Protein AF-A0A914S2W1-F1 (afdb_monomer_lite)

Organism: Parascaris equorum (NCBI:txid6256)

InterPro domains:
  IPR003653 Ulp1 protease family, C-terminal catalytic domain [PF02902] (3-74)
  IPR003653 Ulp1 protease family, C-terminal catalytic domain [PS50600] (1-53)
  IPR038765 Papain-like cysteine peptidase superfamily [SSF54001] (3-74)

Structure (mmCIF, N/CA/C/O backbone):
data_AF-A0A914S2W1-F1
#
_entry.id   AF-A0A914S2W1-F1
#
loop_
_atom_site.group_PDB
_atom_site.id
_atom_site.type_symbol
_atom_site.label_atom_id
_atom_site.label_alt_id
_atom_site.label_comp_id
_atom_site.label_asym_id
_atom_site.label_entity_id
_atom_site.label_seq_id
_atom_site.pdbx_PDB_ins_code
_atom_site.Cartn_x
_atom_site.Cartn_y
_atom_site.Cartn_z
_atom_site.occupancy
_atom_site.B_iso_or_equiv
_atom_site.auth_seq_id
_atom_site.auth_comp_id
_atom_site.auth_asym_id
_atom_site.auth_atom_id
_atom_site.pdbx_PDB_model_num
ATOM 1 N N . MET A 1 1 ? 3.667 -5.118 13.638 1.00 59.12 1 MET A N 1
ATOM 2 C CA . MET A 1 1 ? 2.417 -5.821 13.260 1.00 59.12 1 MET A CA 1
ATOM 3 C C . MET A 1 1 ? 1.257 -5.592 14.240 1.00 59.12 1 MET A C 1
ATOM 5 O O . MET A 1 1 ? 0.164 -5.339 13.757 1.00 59.12 1 MET A O 1
ATOM 9 N N . LEU A 1 2 ? 1.441 -5.602 15.575 1.00 71.38 2 LEU A N 1
ATOM 10 C CA . LEU A 1 2 ? 0.346 -5.280 16.524 1.00 71.38 2 LEU A CA 1
ATOM 11 C C . LEU A 1 2 ? -0.111 -3.807 16.504 1.00 71.38 2 LEU A C 1
ATOM 13 O O . LEU A 1 2 ? -1.266 -3.531 16.806 1.00 71.38 2 LEU A O 1
ATOM 17 N N . HIS A 1 3 ? 0.762 -2.874 16.114 1.00 86.38 3 HIS A N 1
ATOM 18 C CA . HIS A 1 3 ? 0.474 -1.435 16.179 1.00 86.38 3 HIS A CA 1
ATOM 19 C C . HIS A 1 3 ? -0.782 -1.011 15.408 1.00 86.38 3 HIS A C 1
ATOM 21 O O . HIS A 1 3 ? -1.579 -0.245 15.929 1.00 86.38 3 HIS A O 1
ATOM 27 N N . PHE A 1 4 ? -1.008 -1.551 14.207 1.00 87.31 4 PHE A N 1
ATOM 28 C CA . PHE A 1 4 ? -2.189 -1.195 13.415 1.00 87.31 4 PHE A CA 1
ATOM 29 C C . PHE A 1 4 ? -3.499 -1.663 14.069 1.00 87.31 4 PHE A C 1
ATOM 31 O O . PHE A 1 4 ? -4.496 -0.953 14.045 1.00 87.31 4 PHE A O 1
ATOM 38 N N . ARG A 1 5 ? -3.492 -2.845 14.701 1.00 88.25 5 ARG A N 1
ATOM 39 C CA . ARG A 1 5 ? -4.661 -3.368 15.425 1.00 88.25 5 ARG A CA 1
ATOM 40 C C . ARG A 1 5 ? -4.986 -2.522 16.651 1.00 88.25 5 ARG A C 1
ATOM 42 O O . ARG A 1 5 ? -6.153 -2.221 16.875 1.00 88.25 5 ARG A O 1
ATOM 49 N N . ASN A 1 6 ? -3.957 -2.131 17.402 1.00 90.38 6 ASN A N 1
ATOM 50 C CA . ASN A 1 6 ? -4.115 -1.252 18.558 1.00 90.38 6 ASN A CA 1
ATOM 51 C C . ASN A 1 6 ? -4.657 0.111 18.123 1.00 90.38 6 ASN A C 1
ATOM 53 O O . ASN A 1 6 ? -5.659 0.552 18.671 1.00 90.38 6 ASN A O 1
ATOM 57 N N . TYR A 1 7 ? -4.081 0.695 17.065 1.00 92.81 7 TYR A N 1
ATOM 58 C CA . TYR A 1 7 ? -4.547 1.958 16.496 1.00 92.81 7 TYR A CA 1
ATOM 59 C C . TYR A 1 7 ? -6.035 1.913 16.123 1.00 92.81 7 TYR A C 1
ATOM 61 O O . TYR A 1 7 ? -6.789 2.788 16.528 1.00 92.81 7 TYR A O 1
ATOM 69 N N . LEU A 1 8 ? -6.498 0.868 15.425 1.00 91.75 8 LEU A N 1
ATOM 70 C CA . LEU A 1 8 ? -7.923 0.726 15.092 1.00 91.75 8 LEU A CA 1
ATOM 71 C C . LEU A 1 8 ? -8.822 0.626 16.334 1.00 91.75 8 LEU A C 1
ATOM 73 O O . LEU A 1 8 ? -9.937 1.146 16.329 1.00 91.75 8 LEU A O 1
ATOM 77 N N . GLY A 1 9 ? -8.355 -0.050 17.387 1.00 92.12 9 GLY A N 1
ATOM 78 C CA . GLY A 1 9 ? -9.075 -0.147 18.655 1.00 92.12 9 GLY A CA 1
ATOM 79 C C . GLY A 1 9 ? -9.180 1.201 19.365 1.00 92.12 9 GLY A C 1
ATOM 80 O O . GLY A 1 9 ? -10.272 1.592 19.772 1.00 92.12 9 GLY A O 1
ATOM 81 N N . GLU A 1 10 ? -8.060 1.913 19.474 1.00 93.44 10 GLU A N 1
ATOM 82 C CA . GLU A 1 10 ? -7.971 3.241 20.088 1.00 93.44 10 GLU A CA 1
ATOM 83 C C . GLU A 1 10 ? -8.812 4.271 19.321 1.00 93.44 10 GLU A C 1
ATOM 85 O O . GLU A 1 10 ? -9.632 4.958 19.926 1.00 93.44 10 GLU A O 1
ATOM 90 N N . GLU A 1 11 ? -8.707 4.310 17.990 1.00 95.31 11 GLU A N 1
ATOM 91 C CA . GLU A 1 11 ? -9.466 5.224 17.126 1.00 95.31 11 GLU A CA 1
ATOM 92 C C . GLU A 1 11 ? -10.986 4.976 17.214 1.00 95.31 11 GLU A C 1
ATOM 94 O O . GLU A 1 11 ? -11.783 5.915 17.232 1.00 95.31 11 GLU A O 1
ATOM 99 N N . MET A 1 12 ? -11.422 3.713 17.310 1.00 94.25 12 MET A N 1
ATOM 100 C CA . MET A 1 12 ? -12.844 3.373 17.462 1.00 94.25 12 MET A CA 1
ATOM 101 C C . MET A 1 12 ? -13.396 3.806 18.825 1.00 94.25 12 MET A C 1
ATOM 103 O O . MET A 1 12 ? -14.532 4.287 18.907 1.00 94.25 12 MET A O 1
ATOM 107 N N . VAL A 1 13 ? -12.600 3.651 19.888 1.00 94.94 13 VAL A N 1
ATOM 108 C CA . VAL A 1 13 ? -12.967 4.136 21.222 1.00 94.94 13 VAL A CA 1
ATOM 109 C C . VAL A 1 13 ? -13.046 5.657 21.206 1.00 94.94 13 VAL A C 1
ATOM 111 O O . VAL A 1 13 ? -14.069 6.190 21.617 1.00 94.94 13 VAL A O 1
ATOM 114 N N . ASP A 1 14 ? -12.047 6.349 20.659 1.00 95.69 14 ASP A N 1
ATOM 115 C CA . ASP A 1 14 ? -12.024 7.813 20.583 1.00 95.69 14 ASP A CA 1
ATOM 116 C C . ASP A 1 14 ? -13.237 8.370 19.818 1.00 95.69 14 ASP A C 1
ATOM 118 O O . ASP A 1 14 ? -14.031 9.143 20.360 1.00 95.69 14 ASP A O 1
ATOM 122 N N . LYS A 1 15 ? -13.453 7.917 18.576 1.00 95.62 15 LYS A N 1
ATOM 123 C CA . LYS A 1 15 ? -14.470 8.495 17.680 1.00 95.62 15 LYS A CA 1
ATOM 124 C C . LYS A 1 15 ? -15.888 7.991 17.913 1.00 95.62 15 LYS A C 1
ATOM 126 O O . LYS A 1 15 ? -16.840 8.701 17.593 1.00 95.62 15 LYS A O 1
ATOM 131 N N . LYS A 1 16 ? -16.051 6.751 18.381 1.00 93.94 16 LYS A N 1
ATOM 132 C CA . LYS A 1 16 ? -17.361 6.075 18.444 1.00 93.94 16 LYS A CA 1
ATOM 133 C C . LYS A 1 16 ? -17.685 5.481 19.811 1.00 93.94 16 LYS A C 1
ATOM 135 O O . LYS A 1 16 ? -18.727 4.840 19.942 1.00 93.94 16 LYS A O 1
ATOM 140 N N . GLN A 1 17 ? -16.817 5.668 20.811 1.00 92.62 17 GLN A N 1
ATOM 141 C CA . GLN A 1 17 ? -17.018 5.224 22.198 1.00 92.62 17 GLN A CA 1
ATOM 142 C C . GLN A 1 17 ? -17.392 3.735 22.300 1.00 92.62 17 GLN A C 1
ATOM 144 O O . GLN A 1 17 ? -18.148 3.312 23.170 1.00 92.62 17 GLN A O 1
ATOM 149 N N . THR A 1 18 ? -16.877 2.930 21.366 1.00 92.75 18 THR A N 1
ATOM 150 C CA . THR A 1 18 ? -17.216 1.511 21.210 1.00 92.75 18 THR A CA 1
ATOM 151 C C . THR A 1 18 ? -15.944 0.700 20.987 1.00 92.75 18 THR A C 1
ATOM 153 O O . THR A 1 18 ? -14.973 1.195 20.417 1.00 92.75 18 THR A O 1
ATOM 156 N N . ARG A 1 19 ? -15.933 -0.566 21.420 1.00 88.19 19 ARG A N 1
ATOM 157 C CA . ARG A 1 19 ? -14.805 -1.476 21.178 1.00 88.19 19 ARG A CA 1
ATOM 158 C C . ARG A 1 19 ? -14.817 -1.985 19.740 1.00 88.19 19 ARG A C 1
ATOM 160 O O . ARG A 1 19 ? -15.852 -2.423 19.245 1.00 88.19 19 ARG A O 1
ATOM 167 N N . PHE A 1 20 ? -13.656 -1.963 19.092 1.00 89.00 20 PHE A N 1
ATOM 168 C CA . PHE A 1 20 ? -13.492 -2.557 17.771 1.00 89.00 20 PHE A CA 1
ATOM 169 C C . PHE A 1 20 ? -13.311 -4.072 17.895 1.00 89.00 20 PHE A C 1
ATOM 171 O O . PHE A 1 20 ? -12.329 -4.535 18.479 1.00 89.00 20 PHE A O 1
ATOM 178 N N . ASP A 1 21 ? -14.260 -4.842 17.363 1.00 88.69 21 ASP A N 1
ATOM 179 C CA . ASP A 1 21 ? -14.146 -6.297 17.322 1.00 88.69 21 ASP A CA 1
ATOM 180 C C . ASP A 1 21 ? -13.277 -6.737 16.136 1.00 88.69 21 ASP A C 1
ATOM 182 O O . ASP A 1 21 ? -13.641 -6.596 14.967 1.00 88.69 21 ASP A O 1
ATOM 186 N N . LEU A 1 22 ? -12.103 -7.276 16.458 1.00 85.56 22 LEU A N 1
ATOM 187 C CA . LEU A 1 22 ? -11.159 -7.835 15.491 1.00 85.56 22 LEU A CA 1
ATOM 188 C C . LEU A 1 22 ? -11.377 -9.338 15.258 1.00 85.56 22 LEU A C 1
ATOM 190 O O . LEU A 1 22 ? -10.595 -9.963 14.535 1.00 85.56 22 LEU A O 1
ATOM 194 N N . THR A 1 23 ? -12.412 -9.939 15.848 1.00 89.81 23 THR A N 1
ATOM 195 C CA . THR A 1 23 ? -12.731 -11.355 15.649 1.00 89.81 23 THR A CA 1
ATOM 196 C C . THR A 1 23 ? -12.946 -11.640 14.161 1.00 89.81 23 THR A C 1
ATOM 198 O O . THR A 1 23 ? -13.674 -10.941 13.463 1.00 89.81 23 THR A O 1
ATOM 201 N N . GLY A 1 24 ? -12.248 -12.650 13.637 1.00 87.50 24 GLY A N 1
ATOM 202 C CA . GLY A 1 24 ? -12.300 -13.024 12.218 1.00 87.50 24 GLY A CA 1
ATOM 203 C C . GLY A 1 24 ? -11.334 -12.271 11.293 1.00 87.50 24 GLY A C 1
ATOM 204 O O . GLY A 1 24 ? -11.123 -12.718 10.165 1.00 87.50 24 GLY A O 1
ATOM 205 N N . TRP A 1 25 ? -10.673 -11.201 11.750 1.00 89.44 25 TRP A N 1
ATOM 206 C CA . TRP A 1 25 ? -9.681 -10.490 10.940 1.00 89.44 25 TRP A CA 1
ATOM 207 C C . TRP A 1 25 ? -8.368 -11.267 10.848 1.00 89.44 25 TRP A C 1
ATOM 209 O O . TRP A 1 25 ? -7.686 -11.522 11.846 1.00 89.44 25 TRP A O 1
ATOM 219 N N . LYS A 1 26 ? -7.968 -11.597 9.619 1.00 89.88 26 LYS A N 1
ATOM 220 C CA . LYS A 1 26 ? -6.731 -12.327 9.334 1.00 89.88 26 LYS A CA 1
ATOM 221 C C . LYS A 1 26 ? -5.721 -11.414 8.663 1.00 89.88 26 LYS A C 1
ATOM 223 O O . LYS A 1 26 ? -6.043 -10.692 7.726 1.00 89.88 26 LYS A O 1
ATOM 228 N N . LEU A 1 27 ? -4.491 -11.470 9.155 1.00 87.69 27 LEU A N 1
ATOM 229 C CA . LEU A 1 27 ? -3.351 -10.907 8.453 1.00 87.69 27 LEU A CA 1
ATOM 230 C C . LEU A 1 27 ? -2.901 -11.931 7.411 1.00 87.69 27 LEU A C 1
ATOM 232 O O . LEU A 1 27 ? -2.685 -13.091 7.758 1.00 87.69 27 LEU A O 1
ATOM 236 N N . VAL A 1 28 ? -2.782 -11.503 6.159 1.00 90.12 28 VAL A N 1
ATOM 237 C CA . VAL A 1 28 ? -2.365 -12.368 5.056 1.00 90.12 28 VAL A CA 1
ATOM 238 C C . VAL A 1 28 ? -1.160 -11.734 4.383 1.00 90.12 28 VAL A C 1
ATOM 240 O O . VAL A 1 28 ? -1.246 -10.609 3.893 1.00 90.12 28 VAL A O 1
ATOM 243 N N . THR A 1 29 ? -0.054 -12.469 4.359 1.00 90.44 29 THR A N 1
ATOM 244 C CA . THR A 1 29 ? 1.078 -12.175 3.479 1.00 90.44 29 THR A CA 1
ATOM 245 C C . THR A 1 29 ? 0.831 -12.902 2.167 1.00 90.44 29 THR A C 1
ATOM 247 O O . THR A 1 29 ? 0.478 -14.081 2.174 1.00 90.44 29 THR A O 1
ATOM 250 N N . ARG A 1 30 ? 0.938 -12.181 1.053 1.00 89.44 30 ARG A N 1
ATOM 251 C CA . ARG A 1 30 ? 0.702 -12.719 -0.284 1.00 89.44 30 ARG A CA 1
ATOM 252 C C . ARG A 1 30 ? 2.024 -12.843 -1.020 1.00 89.44 30 ARG A C 1
ATOM 254 O O . ARG A 1 30 ? 2.683 -11.832 -1.243 1.00 89.44 30 ARG A O 1
ATOM 261 N N . ASP A 1 31 ? 2.336 -14.061 -1.441 1.00 91.38 31 ASP A N 1
ATOM 262 C CA . ASP A 1 31 ? 3.514 -14.363 -2.261 1.00 91.38 31 ASP A CA 1
ATOM 263 C C . ASP A 1 31 ? 3.138 -14.535 -3.744 1.00 91.38 31 ASP A C 1
ATOM 265 O O . ASP A 1 31 ? 3.997 -14.583 -4.617 1.00 91.38 31 ASP A O 1
ATOM 269 N N . ASP A 1 32 ? 1.836 -14.581 -4.043 1.00 92.56 32 ASP A N 1
ATOM 270 C CA . ASP A 1 32 ? 1.257 -14.761 -5.378 1.00 92.56 32 ASP A CA 1
A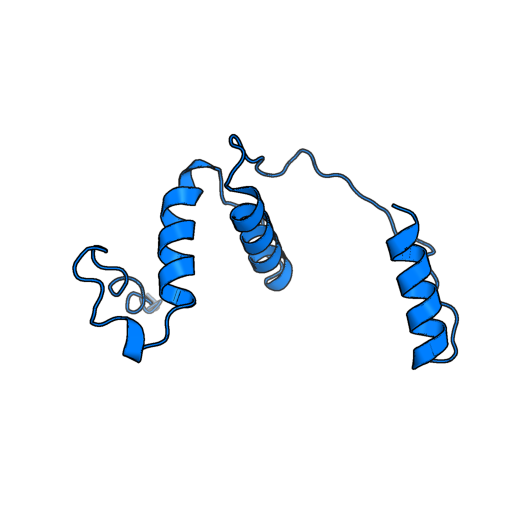TOM 271 C C . ASP A 1 32 ? 1.101 -13.449 -6.166 1.00 92.56 32 ASP A C 1
ATOM 273 O O . ASP A 1 32 ? 0.423 -13.403 -7.191 1.00 92.56 32 ASP A O 1
ATOM 277 N N . ILE A 1 33 ? 1.709 -12.366 -5.680 1.00 94.00 33 ILE A N 1
ATOM 278 C CA . ILE A 1 33 ? 1.635 -11.036 -6.285 1.00 94.00 33 ILE A CA 1
ATOM 279 C C . ILE A 1 33 ? 2.993 -10.614 -6.862 1.00 94.00 33 ILE A C 1
ATOM 281 O O . ILE A 1 33 ? 4.037 -11.064 -6.381 1.00 94.00 33 ILE A O 1
ATOM 285 N N . PRO A 1 34 ? 3.001 -9.721 -7.869 1.00 94.88 34 PRO A N 1
ATOM 286 C CA . PRO A 1 34 ? 4.227 -9.221 -8.479 1.00 94.88 34 PRO A CA 1
ATOM 287 C C . PRO A 1 34 ? 5.168 -8.618 -7.434 1.00 94.88 34 PRO A C 1
ATOM 289 O O . PRO A 1 34 ? 4.758 -7.766 -6.647 1.00 94.88 34 PRO A O 1
ATOM 292 N N . GLN A 1 35 ? 6.435 -9.021 -7.467 1.00 94.62 35 GLN A N 1
ATOM 293 C CA . GLN A 1 35 ? 7.476 -8.504 -6.580 1.00 94.62 35 GLN A CA 1
ATOM 294 C C . GLN A 1 35 ? 8.351 -7.492 -7.321 1.00 94.62 35 GLN A C 1
ATOM 296 O O . GLN A 1 35 ? 8.623 -7.644 -8.515 1.00 94.62 35 GLN A O 1
ATOM 301 N N . GLN A 1 36 ? 8.808 -6.462 -6.608 1.00 95.12 36 GLN A N 1
ATOM 302 C CA . GLN A 1 36 ? 9.815 -5.549 -7.144 1.00 95.12 36 GLN A CA 1
ATOM 303 C C . GLN A 1 36 ? 11.154 -6.281 -7.302 1.00 95.12 36 GLN A C 1
ATOM 305 O O . GLN A 1 36 ? 11.546 -7.069 -6.443 1.00 95.12 36 GLN A O 1
ATOM 310 N N . MET A 1 37 ? 11.878 -5.995 -8.381 1.00 94.25 37 MET A N 1
ATOM 311 C CA . MET A 1 37 ? 13.193 -6.594 -8.664 1.00 94.25 37 MET A CA 1
ATOM 312 C C . MET A 1 37 ? 14.337 -5.578 -8.538 1.00 94.25 37 MET A C 1
ATOM 314 O O . MET A 1 37 ? 15.453 -5.824 -8.987 1.00 94.25 37 MET A O 1
ATOM 318 N N . ASN A 1 38 ? 14.059 -4.407 -7.962 1.00 94.12 38 ASN A N 1
ATOM 319 C CA . ASN A 1 38 ? 15.028 -3.336 -7.745 1.00 94.12 38 ASN A CA 1
ATOM 320 C C . ASN A 1 38 ? 14.739 -2.580 -6.436 1.00 94.12 38 ASN A C 1
ATOM 322 O O . ASN A 1 38 ? 13.751 -2.854 -5.758 1.00 94.12 38 ASN A O 1
ATOM 326 N N . GLY A 1 39 ? 15.611 -1.633 -6.079 1.00 92.81 39 GLY A N 1
ATOM 327 C CA . GLY A 1 39 ? 15.495 -0.836 -4.853 1.00 92.81 39 GLY A CA 1
ATOM 328 C C . GLY A 1 39 ? 14.719 0.482 -4.981 1.00 92.81 39 GLY A C 1
ATOM 329 O O . GLY A 1 39 ? 14.574 1.169 -3.977 1.00 92.81 39 GLY A O 1
ATOM 330 N N . SER A 1 40 ? 14.243 0.864 -6.172 1.00 94.00 40 SER A N 1
ATOM 331 C CA . SER A 1 40 ? 13.655 2.192 -6.425 1.00 94.00 40 SER A CA 1
ATOM 332 C C . SER A 1 40 ? 12.154 2.179 -6.728 1.00 94.00 40 SER A C 1
ATOM 334 O O . SER A 1 40 ? 11.485 3.190 -6.531 1.00 94.00 40 SER A O 1
ATOM 336 N N . ASP A 1 41 ? 11.591 1.047 -7.157 1.00 95.12 41 ASP A N 1
ATOM 337 C CA . ASP A 1 41 ? 10.185 0.949 -7.568 1.00 95.12 41 ASP A CA 1
ATOM 338 C C . ASP A 1 41 ? 9.205 0.648 -6.421 1.00 95.12 41 ASP A C 1
ATOM 340 O O . ASP A 1 41 ? 8.006 0.529 -6.668 1.00 95.12 41 ASP A O 1
ATOM 344 N N . CYS A 1 42 ? 9.650 0.574 -5.162 1.00 94.75 42 CYS A N 1
ATOM 345 C CA . CYS A 1 42 ? 8.765 0.282 -4.022 1.00 94.75 42 CYS A CA 1
ATOM 346 C C . CYS A 1 42 ? 7.583 1.264 -3.913 1.00 94.75 42 CYS A C 1
ATOM 348 O O . CYS A 1 42 ? 6.445 0.851 -3.674 1.00 94.75 42 CYS A O 1
ATOM 350 N N . GLY A 1 43 ? 7.825 2.555 -4.165 1.00 93.94 43 GLY A N 1
ATOM 351 C CA . GLY A 1 43 ? 6.776 3.575 -4.222 1.00 93.94 43 GLY A CA 1
ATOM 352 C C . GLY A 1 43 ? 5.793 3.333 -5.370 1.00 93.94 43 GLY A C 1
ATOM 353 O O . GLY A 1 43 ? 4.581 3.392 -5.174 1.00 93.94 43 GLY A O 1
ATOM 354 N N . MET A 1 44 ? 6.301 2.955 -6.548 1.00 94.81 44 MET A N 1
ATOM 355 C CA . MET A 1 44 ? 5.467 2.641 -7.711 1.00 94.81 44 MET A CA 1
ATOM 356 C C . MET A 1 44 ? 4.581 1.422 -7.459 1.00 94.81 44 MET A C 1
ATOM 358 O O . MET A 1 44 ? 3.375 1.488 -7.696 1.00 94.81 44 MET A O 1
ATOM 362 N N . PHE A 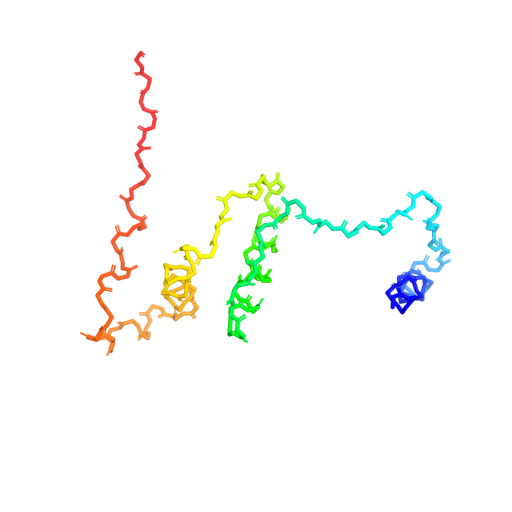1 45 ? 5.143 0.335 -6.927 1.00 96.44 45 PHE A N 1
ATOM 363 C CA . PHE A 1 45 ? 4.374 -0.849 -6.545 1.00 96.44 45 PHE A CA 1
ATOM 364 C C . PHE A 1 45 ? 3.313 -0.504 -5.495 1.00 96.44 45 PHE A C 1
ATOM 366 O O . PHE A 1 45 ? 2.159 -0.890 -5.664 1.00 96.44 45 PHE A O 1
ATOM 373 N N . THR A 1 46 ? 3.653 0.292 -4.475 1.00 95.44 46 THR A N 1
ATOM 374 C CA . THR A 1 46 ? 2.701 0.741 -3.441 1.00 95.44 46 THR A CA 1
ATOM 375 C C . THR A 1 46 ? 1.507 1.477 -4.053 1.00 95.44 46 THR A C 1
ATOM 377 O O . THR A 1 46 ? 0.357 1.109 -3.804 1.00 95.44 46 THR A O 1
ATOM 380 N N . CYS A 1 47 ? 1.753 2.467 -4.915 1.00 95.00 47 CYS A N 1
ATOM 381 C CA . CYS A 1 47 ? 0.689 3.213 -5.587 1.00 95.00 47 CYS A CA 1
ATOM 382 C C . CYS A 1 47 ? -0.158 2.324 -6.507 1.00 95.00 47 CYS A C 1
ATOM 384 O O . CYS A 1 47 ? -1.382 2.450 -6.532 1.00 95.00 47 CYS A O 1
ATOM 386 N N . LYS A 1 48 ? 0.465 1.402 -7.251 1.00 95.06 48 LYS A N 1
ATOM 387 C CA . LYS A 1 48 ? -0.264 0.485 -8.135 1.00 95.06 48 LYS A CA 1
ATOM 388 C C . LYS A 1 48 ? -1.100 -0.519 -7.345 1.00 95.06 48 LYS A C 1
ATOM 390 O O . LYS A 1 48 ? -2.249 -0.748 -7.711 1.00 95.06 48 LYS A O 1
ATOM 395 N N . PHE A 1 49 ? -0.595 -1.065 -6.242 1.00 96.44 49 PHE A N 1
ATOM 396 C CA . PHE A 1 49 ? -1.399 -1.912 -5.361 1.00 96.44 49 PHE A CA 1
ATOM 397 C C . PHE A 1 49 ? -2.586 -1.148 -4.776 1.00 96.44 49 PHE A C 1
ATOM 399 O O . PHE A 1 49 ? -3.701 -1.668 -4.800 1.00 96.44 49 PHE A O 1
ATOM 406 N N . ALA A 1 50 ? -2.385 0.098 -4.336 1.00 95.31 50 ALA A N 1
ATOM 407 C CA . ALA A 1 50 ? -3.469 0.947 -3.850 1.00 95.31 50 ALA A CA 1
ATOM 408 C C . ALA A 1 50 ? -4.527 1.220 -4.937 1.00 95.31 50 ALA A C 1
ATOM 410 O O . ALA A 1 50 ? -5.720 1.091 -4.669 1.00 95.31 50 ALA A O 1
ATOM 411 N N . GLU A 1 51 ? -4.118 1.524 -6.176 1.00 94.25 51 GLU A N 1
ATOM 412 C CA . GLU A 1 51 ? -5.038 1.749 -7.302 1.00 94.25 51 GLU A CA 1
ATOM 413 C C . GLU A 1 51 ? -5.897 0.510 -7.605 1.00 94.25 51 GLU A C 1
ATOM 415 O O . GLU A 1 51 ? -7.117 0.619 -7.757 1.00 94.25 51 GLU A O 1
ATOM 420 N N . PHE A 1 52 ? -5.279 -0.672 -7.683 1.00 95.50 52 PHE A N 1
ATOM 421 C CA . PHE A 1 52 ? -5.996 -1.922 -7.951 1.00 95.50 52 PHE A CA 1
ATOM 422 C C . PHE A 1 52 ? -6.915 -2.306 -6.783 1.00 95.50 52 PHE A C 1
ATOM 424 O O . PHE A 1 52 ? -8.061 -2.693 -7.017 1.00 95.50 52 PHE A O 1
ATOM 431 N N . ALA A 1 53 ? -6.461 -2.129 -5.537 1.00 95.00 53 ALA A N 1
ATOM 432 C CA . ALA A 1 53 ? -7.268 -2.369 -4.343 1.00 95.00 53 ALA A CA 1
ATOM 433 C C . ALA A 1 53 ? -8.490 -1.438 -4.278 1.00 95.00 53 ALA A C 1
ATOM 435 O O . ALA A 1 53 ? -9.605 -1.908 -4.048 1.00 95.00 53 ALA A O 1
ATOM 436 N N . ALA A 1 54 ? -8.311 -0.142 -4.558 1.00 95.38 54 ALA A N 1
ATOM 437 C CA . ALA A 1 54 ? -9.394 0.842 -4.576 1.00 95.38 54 ALA A CA 1
ATOM 438 C C . ALA A 1 54 ? -10.476 0.504 -5.615 1.00 95.38 54 ALA A C 1
ATOM 440 O O . ALA A 1 54 ? -11.664 0.705 -5.369 1.00 95.38 54 ALA A O 1
ATOM 441 N N . ARG A 1 55 ? -10.077 -0.064 -6.760 1.00 95.31 55 ARG A N 1
ATOM 442 C CA . ARG A 1 55 ? -10.996 -0.518 -7.818 1.00 95.31 55 ARG A CA 1
ATOM 443 C C . ARG A 1 55 ? -11.523 -1.938 -7.619 1.00 95.31 55 ARG A C 1
ATOM 445 O O . ARG A 1 55 ? -12.329 -2.385 -8.430 1.00 95.31 55 ARG A O 1
ATOM 452 N N . ARG A 1 56 ? -11.070 -2.653 -6.582 1.00 94.50 56 ARG A N 1
ATOM 453 C CA . ARG A 1 56 ? -11.335 -4.089 -6.374 1.00 94.50 56 ARG A CA 1
ATOM 454 C C . ARG A 1 56 ? -10.978 -4.938 -7.607 1.00 94.50 56 ARG A C 1
ATOM 456 O O . ARG A 1 56 ? -11.672 -5.897 -7.930 1.00 94.50 56 ARG A O 1
ATOM 463 N N . ALA A 1 57 ? -9.912 -4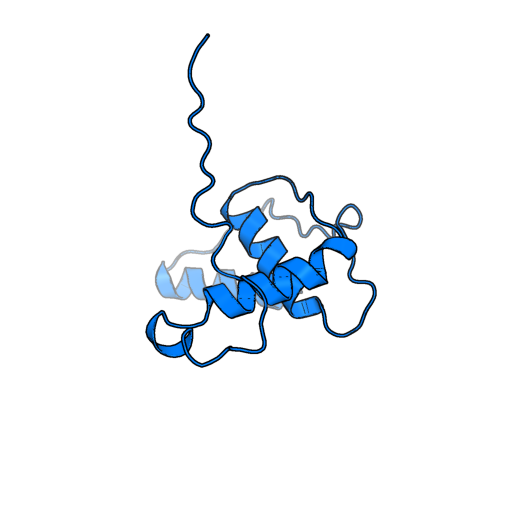.561 -8.309 1.00 94.31 57 ALA A N 1
ATOM 464 C CA . ALA A 1 57 ? -9.463 -5.219 -9.530 1.00 94.31 57 ALA A CA 1
ATOM 465 C C . ALA A 1 57 ? -8.385 -6.275 -9.242 1.00 94.31 57 ALA A C 1
ATOM 467 O O . ALA A 1 57 ? -7.595 -6.139 -8.305 1.00 94.31 57 ALA A O 1
ATOM 468 N N . HIS A 1 58 ? -8.318 -7.308 -10.085 1.00 94.38 58 HIS A N 1
ATOM 469 C CA . HIS A 1 58 ? -7.245 -8.299 -10.036 1.00 94.38 58 HIS A CA 1
ATOM 470 C C . HIS A 1 58 ? -5.907 -7.672 -10.443 1.00 94.38 58 HIS A C 1
ATOM 472 O O . HIS A 1 58 ? -5.825 -7.007 -11.474 1.00 94.38 58 HIS A O 1
ATOM 478 N N . ILE A 1 59 ? -4.854 -7.913 -9.660 1.00 95.00 59 ILE A N 1
ATOM 479 C CA . ILE A 1 59 ? -3.507 -7.396 -9.924 1.00 95.00 59 ILE A CA 1
ATOM 480 C C . ILE A 1 59 ? -2.941 -8.078 -11.173 1.00 95.00 59 ILE A C 1
ATOM 482 O O . ILE A 1 59 ? -2.670 -9.272 -11.166 1.00 95.00 59 ILE A O 1
ATOM 486 N N . SER A 1 60 ? -2.748 -7.315 -12.246 1.00 93.62 60 SER A N 1
ATOM 487 C CA . SER A 1 60 ? -2.290 -7.841 -13.541 1.00 93.62 60 SER A CA 1
ATOM 488 C C . SER A 1 60 ? -1.017 -7.175 -14.069 1.00 93.62 60 SER A C 1
ATOM 490 O O . SER A 1 60 ? -0.665 -7.358 -15.231 1.00 93.62 60 SER A O 1
ATOM 492 N N . PHE A 1 61 ? -0.346 -6.350 -13.261 1.00 94.94 61 PHE A N 1
ATOM 493 C CA . PHE A 1 61 ? 0.889 -5.686 -13.676 1.00 94.94 61 PHE A CA 1
ATOM 494 C C . PHE A 1 61 ? 2.133 -6.480 -13.260 1.00 94.94 61 PHE A C 1
ATOM 496 O O . PHE A 1 61 ? 2.058 -7.324 -12.384 1.00 94.94 61 PHE A O 1
ATOM 503 N N . THR A 1 62 ? 3.290 -6.195 -13.855 1.00 95.00 62 THR A N 1
ATOM 504 C CA . THR A 1 62 ? 4.582 -6.805 -13.518 1.00 95.00 62 THR A CA 1
ATOM 505 C C . THR A 1 62 ? 5.656 -5.714 -13.436 1.00 95.00 62 THR A C 1
ATOM 507 O O . THR A 1 62 ? 5.388 -4.540 -13.721 1.00 95.00 62 THR A O 1
ATOM 510 N N . GLN A 1 63 ? 6.883 -6.095 -13.068 1.00 95.69 63 GLN A N 1
ATOM 511 C CA . GLN A 1 63 ? 8.051 -5.206 -13.050 1.00 95.69 63 GLN A CA 1
ATOM 512 C C . GLN A 1 63 ? 8.323 -4.541 -14.416 1.00 95.69 63 GLN A C 1
ATOM 514 O O . GLN A 1 63 ? 8.793 -3.403 -14.462 1.00 95.69 63 GLN A O 1
ATOM 519 N N . GLU A 1 64 ? 7.984 -5.204 -15.523 1.00 94.50 64 GLU A N 1
ATOM 520 C CA . GLU A 1 64 ? 8.179 -4.695 -16.889 1.00 94.50 64 GLU A CA 1
ATOM 521 C C . GLU A 1 64 ? 7.344 -3.439 -17.179 1.00 94.50 64 GLU A C 1
ATOM 523 O O . GLU A 1 64 ? 7.739 -2.594 -17.980 1.00 94.50 64 GLU A O 1
ATOM 528 N N . HIS A 1 65 ? 6.223 -3.253 -16.475 1.00 93.75 65 HIS A N 1
ATOM 529 C CA . HIS A 1 65 ? 5.372 -2.074 -16.635 1.00 93.75 65 HIS A CA 1
ATOM 530 C C . HIS A 1 65 ? 5.878 -0.840 -15.868 1.00 93.75 65 HIS A C 1
ATOM 532 O O . HIS A 1 65 ? 5.384 0.266 -16.101 1.00 93.75 65 HIS A O 1
ATOM 538 N N . MET A 1 66 ? 6.854 -0.980 -14.961 1.00 94.25 66 MET A N 1
ATOM 539 C CA . MET A 1 66 ? 7.303 0.130 -14.104 1.00 94.25 66 MET A CA 1
ATOM 540 C C . MET A 1 66 ? 7.811 1.358 -14.874 1.00 94.25 66 MET A C 1
ATOM 542 O O . MET A 1 66 ? 7.415 2.469 -14.515 1.00 94.25 66 MET A O 1
ATOM 546 N N . PRO A 1 67 ? 8.596 1.230 -15.966 1.00 91.69 67 PRO A N 1
ATOM 547 C CA . PRO A 1 67 ? 9.001 2.388 -16.763 1.00 91.69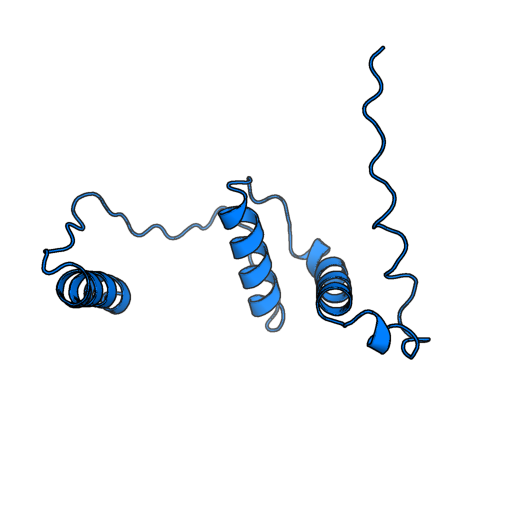 67 PRO A CA 1
ATOM 548 C C . PRO A 1 67 ? 7.813 3.175 -17.330 1.00 91.69 67 PRO A C 1
ATOM 550 O O . PRO A 1 67 ? 7.849 4.405 -17.355 1.00 91.69 67 PRO A O 1
ATOM 553 N N . TYR A 1 68 ? 6.751 2.483 -17.755 1.00 91.06 68 TYR A N 1
ATOM 554 C CA . TYR A 1 68 ? 5.522 3.120 -18.231 1.00 91.06 68 TYR A CA 1
ATOM 555 C C . TYR A 1 68 ? 4.785 3.827 -17.090 1.00 91.06 68 TYR A C 1
ATOM 557 O O . TYR A 1 68 ? 4.423 4.997 -17.221 1.00 91.06 68 TYR A O 1
ATOM 565 N N . PHE A 1 69 ? 4.615 3.159 -15.945 1.00 91.88 69 PHE A N 1
ATOM 566 C CA . PHE A 1 69 ? 3.919 3.756 -14.808 1.00 91.88 69 PHE A CA 1
ATOM 567 C C . PHE A 1 69 ? 4.639 4.977 -14.239 1.00 91.88 69 PHE A C 1
ATOM 569 O O . PHE A 1 69 ? 3.956 5.928 -13.874 1.00 91.88 69 PHE A O 1
ATOM 576 N N . ARG A 1 70 ? 5.979 4.999 -14.204 1.00 91.06 70 ARG A N 1
ATOM 577 C CA . ARG A 1 70 ? 6.740 6.176 -13.748 1.00 91.06 70 ARG A CA 1
ATOM 578 C C . ARG A 1 70 ? 6.434 7.405 -14.600 1.00 91.06 70 ARG A C 1
ATOM 580 O O . ARG A 1 70 ? 6.076 8.446 -14.058 1.00 91.06 70 ARG A O 1
ATOM 587 N N . ARG A 1 71 ? 6.488 7.261 -15.931 1.00 88.19 71 ARG A N 1
ATOM 588 C CA . ARG A 1 71 ? 6.141 8.347 -16.866 1.00 88.19 71 ARG A CA 1
ATOM 589 C C . ARG A 1 71 ? 4.703 8.809 -16.665 1.00 88.19 71 ARG A C 1
ATOM 591 O O . ARG A 1 71 ? 4.439 9.997 -16.543 1.00 88.19 71 ARG A O 1
ATOM 598 N N . ARG A 1 72 ? 3.770 7.863 -16.562 1.00 85.94 72 ARG A N 1
ATOM 599 C CA . ARG A 1 72 ? 2.352 8.185 -16.383 1.00 85.94 72 ARG A CA 1
ATOM 600 C C . ARG A 1 72 ? 2.026 8.859 -15.063 1.00 85.94 72 ARG A C 1
ATOM 602 O O . ARG A 1 72 ? 1.162 9.726 -15.052 1.00 85.94 72 ARG A O 1
ATOM 609 N N . MET A 1 73 ? 2.673 8.453 -13.977 1.00 87.06 73 MET A N 1
ATOM 610 C CA . MET A 1 73 ? 2.481 9.066 -12.667 1.00 87.06 73 MET A CA 1
ATOM 611 C C . MET A 1 73 ? 3.019 10.494 -12.655 1.00 87.06 73 MET A C 1
ATOM 613 O O . MET A 1 73 ? 2.321 11.380 -12.181 1.00 87.06 73 MET A O 1
ATOM 617 N N . MET A 1 74 ? 4.192 10.723 -13.255 1.00 83.19 74 MET A N 1
ATOM 618 C CA . MET A 1 74 ? 4.743 12.066 -13.434 1.00 83.19 74 MET A CA 1
ATOM 619 C C . MET A 1 74 ? 3.736 12.971 -14.154 1.00 83.19 74 MET A C 1
ATOM 621 O O . MET A 1 74 ? 3.317 13.977 -13.601 1.00 83.19 74 MET A O 1
ATOM 625 N N . CYS A 1 75 ? 3.229 12.557 -15.314 1.00 77.69 75 CYS A N 1
ATOM 626 C CA . CYS A 1 75 ? 2.280 13.381 -16.071 1.00 77.69 75 CYS A CA 1
ATOM 627 C C . CYS A 1 75 ? 0.894 13.510 -15.428 1.00 77.69 75 CYS A C 1
ATOM 629 O O . CYS A 1 75 ? 0.144 14.412 -15.777 1.00 77.69 75 CYS A O 1
ATOM 631 N N . ALA A 1 76 ? 0.505 12.588 -14.544 1.00 75.69 76 ALA A N 1
ATOM 632 C CA . ALA A 1 76 ? -0.749 12.698 -13.801 1.00 75.69 76 ALA A CA 1
ATOM 633 C C . ALA A 1 76 ? -0.646 13.674 -12.620 1.00 75.69 76 ALA A C 1
ATOM 635 O O . ALA A 1 76 ? -1.671 14.199 -12.199 1.00 75.69 76 ALA A O 1
ATOM 636 N N . GLN A 1 77 ? 0.562 13.878 -12.086 1.00 68.88 77 GLN A N 1
ATOM 637 C CA . GLN A 1 77 ? 0.819 14.743 -10.936 1.00 68.88 77 GLN A CA 1
ATOM 638 C C . GLN A 1 77 ? 1.106 16.197 -11.333 1.00 68.88 77 GLN A C 1
ATOM 640 O O . GLN A 1 77 ? 0.931 17.096 -10.516 1.00 68.88 77 GLN A O 1
ATOM 645 N N . MET A 1 78 ? 1.556 16.425 -12.566 1.00 63.53 78 MET A N 1
ATOM 646 C CA . MET A 1 78 ? 1.825 17.763 -13.090 1.00 63.53 78 MET A CA 1
ATOM 647 C C . MET A 1 78 ? 0.520 18.496 -13.416 1.00 63.53 78 MET A C 1
ATOM 649 O O . MET A 1 78 ? -0.410 17.893 -13.959 1.00 63.53 78 MET A O 1
ATOM 653 N N . SER A 1 79 ? 0.447 19.781 -13.053 1.00 61.91 79 SER A N 1
ATOM 654 C CA . SER A 1 79 ? -0.676 20.652 -13.414 1.00 61.91 79 SER A CA 1
ATOM 655 C C . SER A 1 79 ? -0.652 20.941 -14.917 1.00 61.91 79 SER A C 1
ATOM 657 O O . SER A 1 79 ? 0.403 20.827 -15.535 1.00 61.91 79 SER A O 1
ATOM 659 N N . GLU A 1 80 ? -1.792 21.292 -15.524 1.00 58.91 80 GLU A N 1
ATOM 660 C CA . GLU A 1 80 ? -1.841 21.596 -16.968 1.00 58.91 80 GLU A CA 1
ATOM 661 C C . GLU A 1 80 ? -0.887 22.746 -17.345 1.00 58.91 80 GLU A C 1
ATOM 663 O O . GLU A 1 80 ? -0.301 22.708 -18.425 1.00 58.91 80 GLU A O 1
ATOM 668 N N . ASP A 1 81 ? -0.641 23.675 -16.415 1.00 57.97 81 ASP A N 1
ATOM 669 C CA . ASP A 1 81 ? 0.258 24.821 -16.585 1.00 57.97 81 ASP A CA 1
ATOM 670 C C . ASP A 1 81 ? 1.758 24.441 -16.544 1.00 57.97 81 ASP A C 1
ATOM 672 O O . ASP A 1 81 ? 2.590 25.167 -17.083 1.00 57.97 81 ASP A O 1
ATOM 676 N N . ASP A 1 82 ? 2.123 23.287 -15.967 1.00 54.66 82 ASP A N 1
ATOM 677 C CA . ASP A 1 82 ? 3.516 22.801 -15.887 1.00 54.66 82 ASP A CA 1
ATOM 678 C C . ASP A 1 82 ? 3.917 21.902 -17.078 1.00 54.66 82 ASP A C 1
ATOM 680 O O . ASP A 1 82 ? 5.061 21.447 -17.172 1.00 54.66 82 ASP A O 1
ATOM 684 N N . VAL A 1 83 ? 2.977 21.572 -17.975 1.00 53.97 83 VAL A N 1
ATOM 685 C CA . VAL A 1 83 ? 3.201 20.603 -19.067 1.00 53.97 83 VAL A CA 1
ATOM 686 C C . VAL A 1 83 ? 3.955 21.219 -20.252 1.00 53.97 83 VAL A C 1
ATOM 688 O O . VAL A 1 83 ? 4.638 20.489 -20.974 1.00 53.97 83 VAL A O 1
ATOM 691 N N . GLU A 1 84 ? 3.885 22.538 -20.454 1.00 51.66 84 GLU A N 1
ATOM 692 C CA . GLU A 1 84 ? 4.454 23.194 -21.644 1.00 51.66 84 GLU A CA 1
ATOM 693 C C . GLU A 1 84 ? 5.994 23.278 -21.657 1.00 51.66 84 GLU A C 1
ATOM 695 O O . GLU A 1 84 ? 6.579 23.424 -22.730 1.00 51.66 84 GLU A O 1
ATOM 700 N N . ASP A 1 85 ? 6.675 23.106 -20.518 1.00 51.94 85 ASP A N 1
ATOM 701 C CA . ASP A 1 85 ? 8.145 23.213 -20.434 1.00 51.94 85 ASP A CA 1
ATOM 702 C C . ASP A 1 85 ? 8.882 21.866 -20.629 1.00 51.94 85 ASP A C 1
ATOM 704 O O . ASP A 1 85 ? 10.108 21.797 -20.743 1.00 51.94 85 ASP A O 1
ATOM 708 N N . ILE A 1 86 ? 8.160 20.741 -20.739 1.00 50.06 86 ILE A N 1
ATOM 709 C CA . ILE A 1 86 ? 8.783 19.411 -20.864 1.00 50.06 86 ILE A CA 1
ATOM 710 C C . ILE A 1 86 ? 8.991 19.013 -22.331 1.00 50.06 86 ILE A C 1
ATOM 712 O O . ILE A 1 86 ? 8.498 17.991 -22.807 1.00 50.06 86 ILE A O 1
ATOM 716 N N . SER A 1 87 ? 9.815 19.771 -23.050 1.00 50.28 87 SER A N 1
ATOM 717 C CA . SER A 1 87 ? 10.272 19.410 -24.407 1.00 50.28 87 SER A CA 1
ATOM 718 C C . SER A 1 87 ? 11.107 18.112 -24.471 1.00 50.28 87 SER A C 1
ATOM 720 O O . SER A 1 87 ? 11.399 17.611 -25.556 1.00 50.28 87 SER A O 1
ATOM 722 N N . PHE A 1 88 ? 11.476 17.532 -23.320 1.00 44.69 88 PHE A N 1
ATOM 723 C CA . PHE A 1 88 ? 12.288 16.312 -23.217 1.00 44.69 88 PHE A CA 1
ATOM 724 C C . PHE A 1 88 ? 11.474 15.020 -23.001 1.00 44.69 88 PHE A C 1
ATOM 726 O O . PHE A 1 88 ? 11.965 13.921 -23.266 1.00 44.69 88 PHE A O 1
ATOM 733 N N . ALA A 1 89 ? 10.224 15.111 -22.538 1.00 48.03 89 ALA A N 1
ATOM 734 C CA . ALA A 1 89 ? 9.373 13.942 -22.347 1.00 48.03 89 ALA A CA 1
ATOM 735 C C . ALA A 1 89 ? 8.505 13.755 -23.593 1.00 48.03 89 ALA A C 1
ATOM 737 O O . ALA A 1 89 ? 7.574 14.515 -23.840 1.00 48.03 89 ALA A O 1
ATOM 738 N N . GLY A 1 90 ? 8.813 12.724 -24.385 1.00 51.88 90 GLY A N 1
ATOM 739 C CA . GLY A 1 90 ? 7.963 12.284 -25.496 1.00 51.88 90 GLY A CA 1
ATOM 740 C C . GLY A 1 90 ? 6.488 12.105 -25.085 1.00 51.88 90 GLY A C 1
ATOM 741 O O . GLY A 1 90 ? 6.175 12.070 -23.894 1.00 51.88 90 GLY A O 1
ATOM 742 N N . PRO A 1 91 ? 5.569 11.973 -26.060 1.00 51.62 91 PRO A N 1
ATOM 743 C CA . PRO A 1 91 ? 4.171 12.387 -25.951 1.00 51.62 91 PRO A CA 1
ATOM 744 C C . PRO A 1 91 ? 3.439 11.696 -24.797 1.00 51.62 91 PRO A C 1
ATOM 746 O O . PRO A 1 91 ? 2.847 10.629 -24.952 1.00 51.62 91 PRO A O 1
ATOM 749 N N . CYS A 1 92 ? 3.434 12.343 -23.633 1.00 50.16 92 CYS A N 1
ATOM 750 C CA . CYS A 1 92 ? 2.688 11.888 -22.467 1.00 50.16 92 CYS A CA 1
ATOM 751 C C . CYS A 1 92 ? 1.177 12.168 -22.586 1.00 50.16 92 CYS A C 1
ATOM 753 O O . CYS A 1 92 ? 0.373 11.699 -21.781 1.00 50.16 92 CYS A O 1
ATOM 755 N N . SER A 1 93 ? 0.782 12.905 -23.626 1.00 49.50 93 SER A N 1
ATOM 756 C CA . SER A 1 93 ? -0.567 13.436 -23.830 1.00 49.50 93 SER A CA 1
ATOM 757 C C . SER A 1 93 ? -1.455 12.555 -24.723 1.00 49.50 93 SER A C 1
ATOM 759 O O . SER A 1 93 ? -2.666 12.758 -24.766 1.00 49.50 93 SER A O 1
ATOM 761 N N . ALA A 1 94 ? -0.902 11.562 -25.432 1.00 45.62 94 ALA A N 1
ATOM 762 C CA . ALA A 1 94 ? -1.626 10.881 -26.515 1.00 45.62 94 ALA A CA 1
ATOM 763 C C . ALA A 1 94 ? -2.608 9.772 -26.070 1.00 45.62 94 ALA A C 1
ATOM 765 O O . ALA A 1 94 ? -3.489 9.390 -26.835 1.00 45.62 94 ALA A O 1
ATOM 766 N N . GLU A 1 95 ? -2.528 9.257 -24.840 1.00 44.22 95 GLU A N 1
ATOM 767 C CA . GLU A 1 95 ? -3.345 8.095 -24.428 1.00 44.22 95 GLU A CA 1
ATOM 768 C C . GLU A 1 95 ? -4.672 8.460 -23.737 1.00 44.22 95 GLU A C 1
ATOM 770 O O . GLU A 1 95 ? -5.459 7.575 -23.395 1.00 44.22 95 GLU A O 1
ATOM 775 N N . ARG A 1 96 ? -4.976 9.754 -23.545 1.00 45.31 96 ARG A N 1
ATOM 776 C CA . ARG A 1 96 ? -6.224 10.191 -22.884 1.00 45.31 96 ARG A CA 1
ATOM 777 C C . ARG A 1 96 ? -7.441 10.272 -23.836 1.00 45.31 96 ARG A C 1
ATOM 779 O O . ARG A 1 96 ? -8.551 10.456 -23.348 1.00 45.31 96 ARG A O 1
ATOM 786 N N . ILE A 1 97 ? -7.282 10.045 -25.151 1.00 41.72 97 ILE A N 1
ATOM 787 C CA . ILE A 1 97 ? -8.365 10.137 -26.170 1.00 41.72 97 ILE A CA 1
ATOM 788 C C . ILE A 1 97 ? -8.560 8.825 -26.966 1.00 41.72 97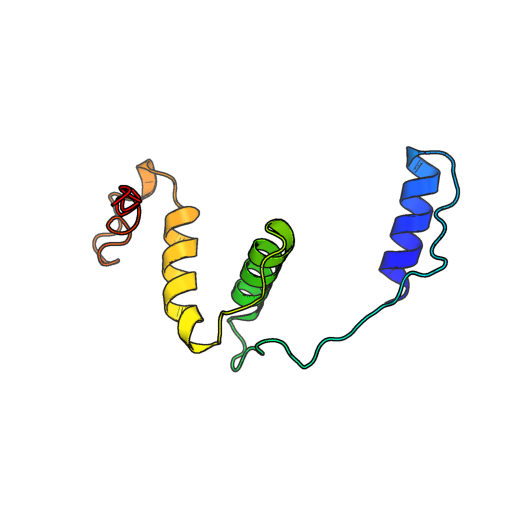 ILE A C 1
ATOM 790 O O . ILE A 1 97 ? -8.932 8.828 -28.132 1.00 41.72 97 ILE A O 1
ATOM 794 N N . ALA A 1 98 ? -8.347 7.660 -26.352 1.00 38.88 98 ALA A N 1
ATOM 795 C CA . ALA A 1 98 ? -8.717 6.379 -26.967 1.00 38.88 98 ALA A CA 1
ATOM 796 C C . ALA A 1 98 ? -9.666 5.568 -26.074 1.00 38.88 98 ALA A C 1
ATOM 798 O O . ALA A 1 98 ? -9.469 4.381 -25.830 1.00 38.88 98 ALA A O 1
ATOM 799 N N . LYS A 1 99 ? -10.754 6.196 -25.607 1.00 44.41 99 LYS A N 1
ATOM 800 C CA . LYS A 1 99 ? -11.978 5.436 -25.327 1.00 44.41 99 LYS A CA 1
ATOM 801 C C . LYS A 1 99 ? -12.588 5.066 -26.681 1.00 44.41 99 LYS A C 1
ATOM 803 O O . LYS A 1 99 ? -13.324 5.858 -27.258 1.00 44.41 99 LYS A O 1
ATOM 808 N N . LYS A 1 100 ? -12.258 3.883 -27.210 1.00 40.94 100 LYS A N 1
ATOM 809 C CA . LYS A 1 100 ? -13.043 3.274 -28.296 1.00 40.94 100 LYS A CA 1
ATOM 810 C C . LYS A 1 100 ? -14.496 3.171 -27.804 1.00 40.94 100 LYS A C 1
ATOM 812 O O . LYS A 1 100 ? -14.697 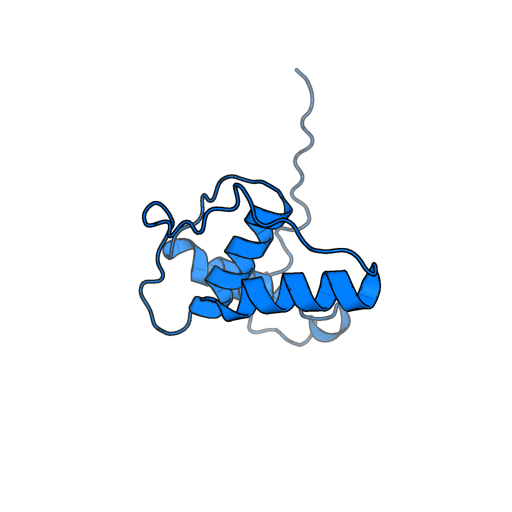2.593 -26.733 1.00 40.94 100 LYS A O 1
ATOM 817 N N . PRO A 1 101 ? -15.502 3.703 -28.518 1.00 39.00 101 PRO A N 1
ATOM 818 C CA . PRO A 1 101 ? -16.878 3.372 -28.201 1.00 39.00 101 PRO A CA 1
ATOM 819 C C . PRO A 1 101 ? -17.072 1.883 -28.508 1.00 39.00 101 PRO A C 1
ATOM 821 O O . PRO A 1 101 ? -16.753 1.418 -29.603 1.00 39.00 101 PRO A O 1
ATOM 824 N N . LEU A 1 102 ? -17.562 1.125 -27.527 1.00 48.59 102 LEU A N 1
ATOM 825 C CA . LEU A 1 102 ? -18.179 -0.174 -27.779 1.00 48.59 102 LEU A CA 1
ATOM 826 C C . LEU A 1 102 ? -19.473 0.109 -28.549 1.00 48.59 102 LEU A C 1
ATOM 828 O O . LEU A 1 102 ? -20.498 0.442 -27.961 1.00 48.59 102 LEU A O 1
ATOM 832 N N . GLY A 1 103 ? -19.375 0.087 -29.876 1.00 39.16 103 GLY A N 1
ATOM 833 C CA . GLY A 1 103 ? -20.517 0.066 -30.777 1.00 39.16 103 GLY A CA 1
ATOM 834 C C . GLY A 1 103 ? -21.010 -1.366 -30.920 1.00 39.16 103 GLY A C 1
ATOM 835 O O . GLY A 1 103 ? -20.236 -2.247 -31.290 1.00 39.16 103 GLY A O 1
ATOM 836 N N . ASN A 1 104 ? -22.283 -1.565 -30.590 1.00 38.41 104 ASN A N 1
ATOM 837 C CA . ASN A 1 104 ? -23.034 -2.796 -30.798 1.00 38.41 104 ASN A CA 1
ATOM 838 C C . ASN A 1 104 ? -23.034 -3.208 -32.278 1.00 38.41 104 ASN A C 1
ATOM 840 O O . ASN A 1 104 ? -23.252 -2.365 -33.151 1.00 38.41 104 ASN A O 1
ATOM 844 N N . GLY A 1 105 ? -22.872 -4.507 -32.517 1.00 38.59 105 GLY A N 1
ATOM 845 C CA . GLY A 1 105 ? -23.112 -5.201 -33.779 1.00 38.59 105 GLY A CA 1
ATOM 846 C C . GLY A 1 105 ? -23.321 -6.675 -33.492 1.00 38.59 105 GLY A C 1
ATOM 847 O O . GLY A 1 105 ? -22.396 -7.259 -32.886 1.00 38.59 105 GLY A O 1
#

Foldseek 3Di:
DCVVVVVVQVVCCVPPVDGDDCPPPDDDDDPPAADAPDDPCPVVVVVLVVVCVVVVHDHDDYNVCSVVSVLQVVVVPDDPVRPVPPPPDPDSPPPPPPPDPPDDD

pLDDT: mean 79.69, std 19.97, range [38.41, 96.44]

Secondary structure (DSSP, 8-state):
-HHHHHHHHHHHHHHHSS----TT------SSSPPP-SSSTHHHHHHHHHHHHHTT------GGGHHHHHHHHHHHHS-GGGSTT-TTS--TTGGGG--------

Sequence (105 aa):
MLHFRNYLGEEMVDKKQTRFDLTGWKLVTRDDIPQQMNGSDCGMFTCKFAEFAARRAHISFTQEHMPYFRRRMMCAQMSEDDVEDISFAGPCSAERIAKKPLGNG

Radius of gyration: 20.25 Å; chains: 1; bounding box: 39×40×56 Å